Protein AF-A0A7C8EIR4-F1 (afdb_monomer)

Foldseek 3Di:
DDPPPPPPPCQQDAPPFPDQWDLCCLLVLDPTDGDRQLLLLVPDPVNVVSQVVQVVVCVVVVDDDPQRSQLVSCVVSQFDSCCSRVVDVGDGDPPSPPLVPDVVNVVSVVVVVPPDPDDADWDQDPNFTHGPSWDDDPVQKIWHHYHNRDIDMDGHPVD

Solvent-accessible surface area (backbone atoms only — not comparable to full-atom values): 9863 Å² total; per-residue (Å²): 134,85,78,77,78,72,80,76,75,82,72,80,64,54,53,89,64,86,49,60,46,24,52,51,20,68,68,63,77,44,73,82,39,72,51,87,49,50,76,31,62,89,82,28,70,69,49,54,51,54,44,50,55,50,52,53,55,36,57,72,69,70,61,90,65,95,68,57,60,64,27,68,70,41,58,88,65,40,62,19,71,48,32,49,50,54,79,36,96,72,48,65,53,86,58,62,74,47,56,94,78,28,67,68,50,51,52,54,59,60,57,64,69,54,76,76,87,66,80,75,60,66,45,81,53,99,90,40,84,41,56,67,75,52,47,77,46,98,82,35,30,34,40,30,38,36,70,53,63,39,70,52,72,50,73,44,94,81,101

Nearest PDB structures (foldseek):
  3dcf-assembly1_B  TM=2.979E-01  e=3.165E+00  Thermobifida fusca YX

Sequence (159 aa):
MDTKDRKKTMQPVIFAMENDQCVWGRAGVIKPTKCVNAFDCLGCALDQRVLSNFDEQRKASGQSDSRPPRMLLMMRKGKCRHMLSGRIPYGSCSYAYDCVRCPFDQMIEDTSYLPNLRRPEVERASGFDVARNYYYHYGHSWARVEYGGRVRVGLDDFA

Secondary structure (DSSP, 8-state):
----------PPPBTT-S--B-HHHHTTSSS--B-SSTT--SS-HHHHHHHHHHHHHHHHTT----S-HHHHHHHTT-B-HHHHHTSSSS-B-SSTT-GGG-HHHHHHHHHTTS---SPPPEEEETTEEEETT-EEETTTEEEEEPGGG-EEEEE-TT-

pLDDT: mean 82.38, std 13.64, range [35.28, 94.19]

Radius of gyration: 19.57 Å; Cα contacts (8 Å, |Δi|>4): 173; chains: 1; bounding box: 46×32×58 Å

Mean predicted aligned error: 8.73 Å

Structure (mmCIF, N/CA/C/O backbone):
data_AF-A0A7C8EIR4-F1
#
_entry.id   AF-A0A7C8EIR4-F1
#
loop_
_atom_site.group_PDB
_atom_site.id
_atom_site.type_symbol
_atom_site.label_atom_id
_atom_site.label_alt_id
_atom_site.label_comp_id
_atom_site.label_asym_id
_atom_site.label_entity_id
_atom_site.label_seq_id
_atom_site.pdbx_PDB_ins_code
_atom_site.Cartn_x
_atom_site.Cartn_y
_atom_site.Cartn_z
_atom_site.occupancy
_atom_site.B_iso_or_equiv
_atom_site.auth_seq_id
_atom_site.auth_comp_id
_atom_site.auth_asym_id
_atom_site.auth_atom_id
_atom_site.pdbx_PDB_model_num
ATOM 1 N N . MET A 1 1 ? -22.474 15.360 -29.658 1.00 35.28 1 MET A N 1
ATOM 2 C CA . MET A 1 1 ? -22.298 14.150 -28.825 1.00 35.28 1 MET A CA 1
ATOM 3 C C . MET A 1 1 ? -20.884 14.194 -28.280 1.00 35.28 1 MET A C 1
ATOM 5 O O . MET A 1 1 ? -19.964 13.713 -28.923 1.00 35.28 1 MET A O 1
ATOM 9 N N . ASP A 1 2 ? -20.711 14.878 -27.151 1.00 35.78 2 ASP A N 1
ATOM 10 C CA . ASP A 1 2 ? -19.417 15.075 -26.498 1.00 35.78 2 ASP A CA 1
ATOM 11 C C . ASP A 1 2 ? -18.913 13.770 -25.878 1.00 35.78 2 ASP A C 1
ATOM 13 O O . ASP A 1 2 ? -19.366 13.338 -24.814 1.00 35.78 2 ASP A O 1
ATOM 17 N N . THR A 1 3 ? -17.949 13.132 -26.533 1.00 39.47 3 THR A N 1
ATOM 18 C CA . THR A 1 3 ? -17.135 12.086 -25.917 1.00 39.47 3 THR A CA 1
ATOM 19 C C . THR A 1 3 ? -16.178 12.747 -24.936 1.00 39.47 3 THR A C 1
ATOM 21 O O . THR A 1 3 ? -15.098 13.203 -25.298 1.00 39.47 3 THR A O 1
ATOM 24 N N . LYS A 1 4 ? -16.607 12.827 -23.673 1.00 40.81 4 LYS A N 1
ATOM 25 C CA . LYS A 1 4 ? -15.771 13.226 -22.538 1.00 40.81 4 LYS A CA 1
ATOM 26 C C . LYS A 1 4 ? -14.543 12.315 -22.489 1.00 40.81 4 LYS A C 1
ATOM 28 O O . LYS A 1 4 ? -14.640 11.161 -22.067 1.00 40.81 4 LYS A O 1
ATOM 33 N N . ASP A 1 5 ? -13.405 12.854 -22.905 1.00 42.78 5 ASP A N 1
ATOM 34 C CA . ASP A 1 5 ? -12.092 12.247 -22.737 1.00 42.78 5 ASP A CA 1
ATOM 35 C C . ASP A 1 5 ? -11.860 12.008 -21.238 1.00 42.78 5 ASP A C 1
ATOM 37 O O . ASP A 1 5 ? -11.575 12.919 -20.452 1.00 42.78 5 ASP A O 1
ATOM 41 N N . ARG A 1 6 ? -12.073 10.766 -20.791 1.00 42.59 6 ARG A N 1
ATOM 42 C CA . ARG A 1 6 ? -11.687 10.341 -19.446 1.00 42.59 6 ARG A CA 1
ATOM 43 C C . ARG A 1 6 ? -10.170 10.393 -19.426 1.00 42.59 6 ARG A C 1
ATOM 45 O O . ARG A 1 6 ? -9.537 9.466 -19.919 1.00 42.59 6 ARG A O 1
ATOM 52 N N . LYS A 1 7 ? -9.602 11.452 -18.832 1.00 38.50 7 LYS A N 1
ATOM 53 C CA . LYS A 1 7 ? -8.191 11.497 -18.424 1.00 38.50 7 LYS A CA 1
ATOM 54 C C . LYS A 1 7 ? -7.860 10.156 -17.773 1.00 38.50 7 LYS A C 1
ATOM 56 O O . LYS A 1 7 ? -8.291 9.883 -16.653 1.00 38.50 7 LYS A O 1
ATOM 61 N N . LYS A 1 8 ? -7.148 9.300 -18.507 1.00 47.38 8 LYS A N 1
ATOM 62 C CA . LYS A 1 8 ? -6.565 8.073 -17.981 1.00 47.38 8 LYS A CA 1
ATOM 63 C C . LYS A 1 8 ? -5.513 8.555 -16.996 1.00 47.38 8 LYS A C 1
ATOM 65 O O . LYS A 1 8 ? -4.422 8.951 -17.390 1.00 47.38 8 LYS A O 1
ATOM 70 N N . THR A 1 9 ? -5.868 8.626 -15.720 1.00 45.28 9 THR A N 1
ATOM 71 C CA . THR A 1 9 ? -4.880 8.744 -14.656 1.00 45.28 9 THR A CA 1
ATOM 72 C C . THR A 1 9 ? -3.931 7.572 -14.865 1.00 45.28 9 THR A C 1
ATOM 74 O O . THR A 1 9 ? -4.350 6.423 -14.730 1.00 45.28 9 THR A O 1
ATOM 77 N N . MET A 1 10 ? -2.702 7.850 -15.310 1.00 58.38 10 MET A N 1
ATOM 78 C CA . ME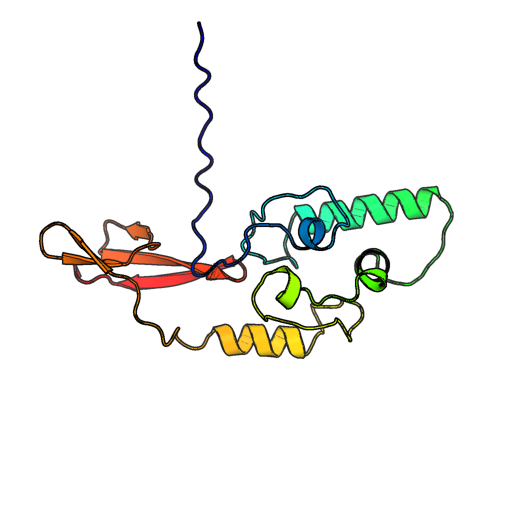T A 1 10 ? -1.674 6.832 -15.499 1.00 58.38 10 MET A CA 1
ATOM 79 C C . MET A 1 10 ? -1.292 6.313 -14.119 1.00 58.38 10 MET A C 1
ATOM 81 O O . MET A 1 10 ? -0.384 6.826 -13.472 1.00 58.38 10 MET A O 1
ATOM 85 N N . GLN A 1 11 ? -2.068 5.352 -13.624 1.00 60.50 11 GLN A N 1
ATOM 86 C CA . GLN A 1 11 ? -1.714 4.627 -12.420 1.00 60.50 11 GLN A CA 1
ATOM 87 C C . GLN A 1 11 ? -0.432 3.853 -12.725 1.00 60.50 11 GLN A C 1
ATOM 89 O O . GLN A 1 11 ? -0.390 3.151 -13.741 1.00 60.50 11 GLN A O 1
ATOM 94 N N . PRO A 1 12 ? 0.613 3.999 -11.898 1.00 61.28 12 PRO A N 1
ATOM 95 C CA . PRO A 1 12 ? 1.833 3.250 -12.105 1.00 61.28 12 PRO A CA 1
ATOM 96 C C . PRO A 1 12 ? 1.537 1.750 -12.000 1.00 61.28 12 PRO A C 1
ATOM 98 O O . PRO A 1 12 ? 0.838 1.305 -11.088 1.00 61.28 12 PRO A O 1
ATOM 101 N N . VAL A 1 13 ? 2.066 0.975 -12.943 1.00 67.62 13 VAL A N 1
ATOM 102 C CA . VAL A 1 13 ? 2.040 -0.483 -12.908 1.00 67.62 13 VAL A CA 1
ATOM 103 C C . VAL A 1 13 ? 3.033 -0.909 -11.840 1.00 67.62 13 VAL A C 1
ATOM 105 O O . VAL A 1 13 ? 4.226 -0.623 -11.941 1.00 67.62 13 VAL A O 1
ATOM 108 N N . ILE A 1 14 ? 2.531 -1.561 -10.795 1.00 69.25 14 ILE A N 1
ATOM 109 C CA . ILE A 1 14 ? 3.373 -2.054 -9.711 1.00 69.25 14 ILE A CA 1
ATOM 110 C C . ILE A 1 14 ? 3.758 -3.498 -10.016 1.00 69.25 14 ILE A C 1
ATOM 112 O O . ILE A 1 14 ? 2.907 -4.342 -10.303 1.00 69.25 14 ILE A O 1
ATOM 116 N N . PHE A 1 15 ? 5.058 -3.770 -9.963 1.00 68.19 15 PHE A N 1
ATOM 117 C CA . PHE A 1 15 ? 5.612 -5.077 -10.278 1.00 68.19 15 PHE A CA 1
ATOM 118 C C . PHE A 1 15 ? 5.111 -6.155 -9.303 1.00 68.19 15 PHE A C 1
ATOM 120 O O . PHE A 1 15 ? 5.095 -5.942 -8.090 1.00 68.19 15 PHE A O 1
ATOM 127 N N . ALA A 1 16 ? 4.746 -7.323 -9.847 1.00 61.59 16 ALA A N 1
ATOM 128 C CA . ALA A 1 16 ? 4.332 -8.514 -9.099 1.00 61.59 16 ALA A CA 1
ATOM 129 C C . ALA A 1 16 ? 3.137 -8.311 -8.136 1.00 61.59 16 ALA A C 1
ATOM 131 O O . ALA A 1 16 ? 3.098 -8.889 -7.051 1.00 61.59 16 ALA A O 1
ATOM 132 N N . MET A 1 17 ? 2.139 -7.508 -8.522 1.00 64.06 17 MET A N 1
ATOM 133 C CA . MET A 1 17 ? 0.876 -7.442 -7.781 1.00 64.06 17 MET A CA 1
ATOM 134 C C . MET A 1 17 ? -0.053 -8.608 -8.132 1.00 64.06 17 MET A C 1
ATOM 136 O O . MET A 1 17 ? -0.673 -8.618 -9.191 1.00 64.06 17 MET A O 1
ATOM 140 N N . GLU A 1 18 ? -0.223 -9.548 -7.202 1.00 67.75 18 GLU A N 1
ATOM 141 C CA . GLU A 1 18 ? -1.272 -10.581 -7.279 1.00 67.75 18 GLU A CA 1
ATOM 142 C C . GLU A 1 18 ? -2.662 -10.042 -6.895 1.00 67.75 18 GLU A C 1
ATOM 144 O O . GLU A 1 18 ? -3.687 -10.648 -7.200 1.00 67.75 18 GLU A O 1
ATOM 149 N N . ASN A 1 19 ? -2.715 -8.897 -6.208 1.00 75.38 19 ASN A N 1
ATOM 150 C CA . ASN A 1 19 ? -3.951 -8.266 -5.764 1.00 75.38 19 ASN A CA 1
ATOM 151 C C . ASN A 1 19 ? -3.881 -6.748 -5.952 1.00 75.38 19 ASN A C 1
ATOM 153 O O . ASN A 1 19 ? -2.928 -6.114 -5.507 1.00 75.38 19 ASN A O 1
ATOM 157 N N . ASP A 1 20 ? -4.924 -6.163 -6.543 1.00 84.69 20 ASP A N 1
ATOM 158 C CA . ASP A 1 20 ? -5.043 -4.721 -6.775 1.00 84.69 20 ASP A CA 1
ATOM 159 C C . ASP A 1 20 ? -6.022 -4.029 -5.811 1.00 84.69 20 ASP A C 1
ATOM 161 O O . ASP A 1 20 ? -6.173 -2.810 -5.862 1.00 84.69 20 ASP A O 1
ATOM 165 N N . GLN A 1 21 ? -6.682 -4.759 -4.903 1.00 89.88 21 GLN A N 1
ATOM 166 C CA . GLN A 1 21 ? -7.615 -4.177 -3.934 1.00 89.88 21 GLN A CA 1
ATOM 167 C C . GLN A 1 21 ? -6.903 -3.642 -2.693 1.00 89.88 21 GLN A C 1
ATOM 169 O O . GLN A 1 21 ? -6.083 -4.334 -2.094 1.00 89.88 21 GLN A O 1
ATOM 174 N N . CYS A 1 22 ? -7.296 -2.448 -2.241 1.00 92.19 22 CYS A N 1
ATOM 175 C CA . CYS A 1 22 ? -6.883 -1.858 -0.968 1.00 92.19 22 CYS A CA 1
ATOM 176 C C . CYS A 1 22 ? -7.139 -2.819 0.207 1.00 92.19 22 CYS A C 1
ATOM 178 O O . CYS A 1 22 ? -8.163 -3.503 0.249 1.00 92.19 22 CYS A O 1
ATOM 180 N N . VAL A 1 23 ? -6.249 -2.806 1.206 1.00 92.75 23 VAL A N 1
ATOM 181 C CA . VAL A 1 23 ? -6.328 -3.671 2.397 1.00 92.75 23 VAL A CA 1
ATOM 182 C C . VAL A 1 23 ? -7.664 -3.554 3.132 1.00 92.75 23 VAL A C 1
ATOM 184 O O . VAL A 1 23 ? -8.224 -4.567 3.541 1.00 92.75 23 VAL A O 1
ATOM 187 N N . TRP A 1 24 ? -8.227 -2.347 3.226 1.00 94.19 24 TRP A N 1
ATOM 188 C CA . TRP A 1 24 ? -9.531 -2.104 3.845 1.00 94.19 24 TRP A CA 1
ATOM 189 C C . TRP A 1 24 ? -10.685 -2.704 3.040 1.00 94.19 24 TRP A C 1
ATOM 191 O O . TRP A 1 24 ? -11.611 -3.279 3.616 1.00 94.19 24 TRP A O 1
ATOM 201 N N . GLY A 1 25 ? -10.619 -2.592 1.710 1.00 93.94 25 GLY A N 1
ATOM 202 C CA . GLY A 1 25 ? -11.605 -3.172 0.800 1.00 93.94 25 GLY A CA 1
ATOM 203 C C . GLY A 1 25 ? -11.561 -4.696 0.835 1.00 93.94 25 GLY A C 1
ATOM 204 O O . GLY A 1 25 ? -12.592 -5.339 1.008 1.00 93.94 25 GLY A O 1
ATOM 205 N N . ARG A 1 26 ? -10.358 -5.280 0.792 1.00 92.44 26 ARG A N 1
ATOM 206 C CA . ARG A 1 26 ? -10.170 -6.735 0.862 1.00 92.44 26 ARG A CA 1
ATOM 207 C C . ARG A 1 26 ? -10.536 -7.317 2.230 1.00 92.44 26 ARG A C 1
ATOM 209 O O . ARG A 1 26 ? -11.027 -8.440 2.313 1.00 92.44 26 ARG A O 1
ATOM 216 N N . ALA A 1 27 ? -10.330 -6.563 3.310 1.00 92.25 27 ALA A N 1
ATOM 217 C CA . ALA A 1 27 ? -10.817 -6.929 4.640 1.00 92.25 27 ALA A CA 1
ATOM 218 C C . ALA A 1 27 ? -12.350 -6.811 4.766 1.00 92.25 27 ALA A C 1
ATOM 220 O O . ALA A 1 27 ? -12.939 -7.344 5.712 1.00 92.25 27 ALA A O 1
ATOM 221 N N . GLY A 1 28 ? -13.012 -6.124 3.829 1.00 92.75 28 GLY A N 1
ATOM 222 C CA . GLY A 1 28 ? -14.444 -5.842 3.867 1.00 92.75 28 GLY A CA 1
ATOM 223 C C . GLY A 1 28 ? -14.824 -4.866 4.981 1.00 92.75 28 GLY A C 1
ATOM 224 O O . GLY A 1 28 ? -15.867 -5.040 5.606 1.00 92.75 28 GLY A O 1
ATOM 225 N N . VAL A 1 29 ? -13.942 -3.910 5.289 1.00 92.50 29 VAL A N 1
ATOM 226 C CA . VAL A 1 29 ? -14.229 -2.771 6.181 1.00 92.50 29 VAL A CA 1
ATOM 227 C C . VAL A 1 29 ? -14.862 -1.629 5.389 1.00 92.50 29 VAL A C 1
ATOM 229 O O . VAL A 1 29 ? -15.777 -0.969 5.868 1.00 92.50 29 VAL A O 1
ATOM 232 N N . ILE A 1 30 ? -14.404 -1.430 4.152 1.00 93.44 30 ILE A N 1
ATOM 233 C CA . ILE A 1 30 ? -14.975 -0.474 3.200 1.00 93.44 30 ILE A CA 1
ATOM 234 C C . ILE A 1 30 ? -15.390 -1.196 1.917 1.00 93.44 30 ILE A C 1
ATOM 236 O O . ILE A 1 30 ? -15.064 -2.367 1.711 1.00 93.44 30 ILE A O 1
ATOM 240 N N . LYS A 1 31 ? -16.081 -0.479 1.024 1.00 93.44 31 LYS A N 1
ATOM 241 C CA . LYS A 1 31 ? -16.420 -0.990 -0.310 1.00 93.44 31 LYS A CA 1
ATOM 242 C C . LYS A 1 31 ? -1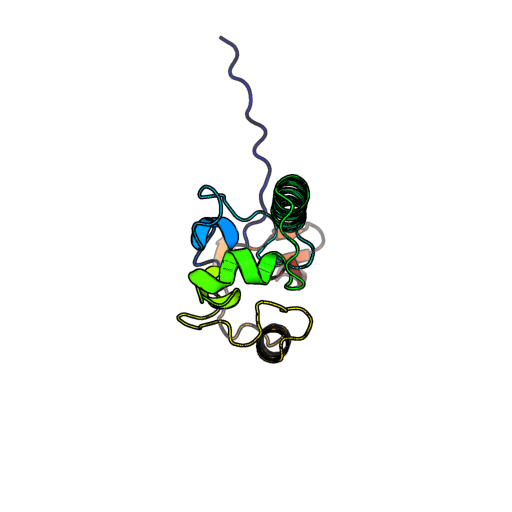5.147 -1.399 -1.074 1.00 93.44 31 LYS A C 1
ATOM 244 O O . LYS A 1 31 ? -14.136 -0.698 -0.957 1.00 93.44 31 LYS A O 1
ATOM 249 N N . PRO A 1 32 ? -15.181 -2.480 -1.877 1.00 92.88 32 PRO A N 1
ATOM 250 C CA . PRO A 1 32 ? -14.039 -2.893 -2.689 1.00 92.88 32 PRO A CA 1
ATOM 251 C C . PRO A 1 32 ? -13.503 -1.718 -3.512 1.00 92.88 32 PRO A C 1
ATOM 253 O O . PRO A 1 32 ? -14.216 -1.131 -4.321 1.00 92.88 32 PRO A O 1
ATOM 256 N N . THR A 1 33 ? -12.256 -1.338 -3.245 1.00 91.50 33 THR A N 1
ATOM 257 C CA . THR A 1 33 ? -11.605 -0.153 -3.815 1.00 91.50 33 THR A CA 1
ATOM 258 C C . THR A 1 33 ? -10.196 -0.546 -4.226 1.00 91.50 33 THR A C 1
ATOM 260 O O . THR A 1 33 ? -9.510 -1.226 -3.460 1.00 91.50 33 THR A O 1
ATOM 263 N N . LYS A 1 34 ? -9.750 -0.127 -5.414 1.00 90.88 34 LYS A N 1
ATOM 264 C CA . LYS A 1 34 ? -8.387 -0.401 -5.886 1.00 90.88 34 LYS A CA 1
ATOM 265 C C . LYS A 1 34 ? -7.346 0.360 -5.065 1.00 90.88 34 LYS A C 1
ATOM 267 O O . LYS A 1 34 ? -7.580 1.492 -4.640 1.00 90.88 34 LYS A O 1
ATOM 272 N N . CYS A 1 35 ? -6.200 -0.263 -4.825 1.00 88.31 35 CYS A N 1
ATOM 273 C CA . CYS A 1 35 ? -5.061 0.379 -4.195 1.00 88.31 35 CYS A CA 1
ATOM 274 C C . CYS A 1 35 ? -4.419 1.367 -5.175 1.00 88.31 35 CYS A C 1
ATOM 276 O O . CYS A 1 35 ? -4.177 1.034 -6.329 1.00 88.31 35 CYS A O 1
ATOM 278 N N . VAL A 1 36 ? -4.126 2.576 -4.697 1.00 86.00 36 VAL A N 1
ATOM 279 C CA . VAL A 1 36 ? -3.449 3.623 -5.482 1.00 86.00 36 VAL A CA 1
ATOM 280 C C . VAL A 1 36 ? -2.062 3.971 -4.944 1.00 86.00 36 VAL A C 1
ATOM 282 O O . VAL A 1 36 ? -1.354 4.745 -5.570 1.00 86.00 36 VAL A O 1
ATOM 285 N N . ASN A 1 37 ? -1.678 3.411 -3.791 1.00 86.06 37 ASN A N 1
ATOM 286 C CA . ASN A 1 37 ? -0.439 3.748 -3.083 1.00 86.06 37 ASN A CA 1
ATOM 287 C C . ASN A 1 37 ? 0.511 2.549 -2.945 1.00 86.06 37 ASN A C 1
ATOM 289 O O . ASN A 1 37 ? 1.209 2.429 -1.946 1.00 86.06 37 ASN A O 1
ATOM 293 N N . ALA A 1 38 ? 0.452 1.590 -3.876 1.00 84.62 38 ALA A N 1
ATOM 294 C CA . ALA A 1 38 ? 1.318 0.406 -3.883 1.00 84.62 38 ALA A CA 1
ATOM 295 C C . ALA A 1 38 ? 1.420 -0.349 -2.536 1.00 84.62 38 ALA A C 1
ATOM 297 O O . ALA A 1 38 ? 2.455 -0.925 -2.222 1.00 84.62 38 ALA A O 1
ATOM 298 N N . PHE A 1 39 ? 0.345 -0.352 -1.740 1.00 87.56 39 PHE A N 1
ATOM 299 C CA . PHE A 1 39 ? 0.280 -0.928 -0.388 1.00 87.56 39 PHE A CA 1
ATOM 300 C C . PHE A 1 39 ? 1.215 -0.327 0.676 1.00 87.56 39 PHE A C 1
ATOM 302 O O . PHE A 1 39 ? 1.371 -0.918 1.749 1.00 87.56 39 PHE A O 1
ATOM 309 N N . ASP A 1 40 ? 1.746 0.875 0.455 1.00 87.94 40 ASP A N 1
ATOM 310 C CA . ASP A 1 40 ? 2.246 1.710 1.546 1.00 87.94 40 ASP A CA 1
ATOM 311 C C . ASP A 1 40 ? 1.050 2.274 2.333 1.00 87.94 40 ASP A C 1
ATOM 313 O O . ASP A 1 40 ? 0.503 3.333 2.033 1.00 87.94 40 ASP A O 1
ATOM 317 N N . CYS A 1 41 ? 0.548 1.504 3.298 1.00 87.25 41 CYS A N 1
ATOM 318 C CA . CYS A 1 41 ? -0.624 1.878 4.091 1.00 87.25 41 CYS A CA 1
ATOM 319 C C . CYS A 1 41 ? -0.299 2.780 5.289 1.00 87.25 41 CYS A C 1
ATOM 321 O O . CYS A 1 41 ? -1.231 3.219 5.958 1.00 87.25 41 CYS A O 1
ATOM 323 N N . LEU A 1 42 ? 0.977 3.012 5.612 1.00 85.44 42 LEU A N 1
ATOM 324 C CA . LEU A 1 42 ? 1.362 3.839 6.761 1.00 85.44 42 LEU A CA 1
ATOM 325 C C . LEU A 1 42 ? 1.281 5.331 6.416 1.00 85.44 42 LEU A C 1
ATOM 327 O O . LEU A 1 42 ? 0.827 6.119 7.240 1.00 85.44 42 LEU A O 1
ATOM 331 N N . GLY A 1 43 ? 1.625 5.698 5.177 1.00 85.31 43 GLY A N 1
ATOM 332 C CA . GLY A 1 43 ? 1.485 7.060 4.648 1.00 85.31 43 GLY A CA 1
ATOM 333 C C . GLY A 1 43 ? 0.225 7.310 3.806 1.00 85.31 43 GLY A C 1
ATOM 334 O O . GLY A 1 43 ? 0.086 8.371 3.204 1.00 85.31 43 GLY A O 1
ATOM 335 N N . CYS A 1 44 ? -0.698 6.347 3.699 1.00 91.50 44 CYS A N 1
ATOM 336 C CA . CYS A 1 44 ? -1.789 6.428 2.723 1.00 91.50 44 CYS A CA 1
ATOM 337 C C . CYS A 1 44 ? -2.911 7.394 3.140 1.00 91.50 44 CYS A C 1
ATOM 339 O O . CYS A 1 44 ? -3.566 7.199 4.162 1.00 91.50 44 CYS A O 1
ATOM 341 N N . ALA A 1 45 ? -3.259 8.345 2.268 1.00 92.25 45 ALA A N 1
ATOM 342 C CA . ALA A 1 45 ? -4.378 9.267 2.497 1.00 92.25 45 ALA A CA 1
ATOM 343 C C . ALA A 1 45 ? -5.743 8.564 2.654 1.00 92.25 45 ALA A C 1
ATOM 345 O O . ALA A 1 45 ? -6.597 9.022 3.412 1.00 92.25 45 ALA A O 1
ATOM 346 N N . LEU A 1 46 ? -5.973 7.447 1.950 1.00 93.00 46 LEU A N 1
ATOM 347 C CA . LEU A 1 46 ? -7.202 6.663 2.119 1.00 93.00 46 LEU A CA 1
ATOM 348 C C . LEU A 1 46 ? -7.261 6.022 3.508 1.00 93.00 46 LEU A C 1
ATOM 350 O O . LEU A 1 46 ? -8.323 5.992 4.119 1.00 93.00 46 LEU A O 1
ATOM 354 N N . ASP A 1 47 ? -6.127 5.527 3.999 1.00 92.81 47 ASP A N 1
ATOM 355 C CA . ASP A 1 47 ? -6.042 4.930 5.325 1.00 92.81 47 ASP A CA 1
ATOM 356 C C . ASP A 1 47 ? -6.349 5.959 6.417 1.00 92.81 47 ASP A C 1
ATOM 358 O O . ASP A 1 47 ? -7.256 5.747 7.221 1.00 92.81 47 ASP A O 1
ATOM 362 N N . GLN A 1 48 ? -5.691 7.119 6.356 1.00 93.19 48 GLN A N 1
ATOM 363 C CA . GLN A 1 48 ? -5.921 8.227 7.283 1.00 93.19 48 GLN A CA 1
ATOM 364 C C . GLN A 1 48 ? -7.396 8.643 7.327 1.00 93.19 48 GLN A C 1
ATOM 366 O O . GLN A 1 48 ? -7.943 8.818 8.411 1.00 93.19 48 GLN A O 1
ATOM 371 N N . ARG A 1 49 ? -8.064 8.726 6.166 1.00 94.19 49 ARG A N 1
ATOM 372 C CA . ARG A 1 49 ? -9.499 9.052 6.077 1.00 94.19 49 ARG A CA 1
ATOM 373 C C . ARG A 1 49 ? -10.398 7.994 6.711 1.00 94.19 49 ARG A C 1
ATOM 375 O O . ARG A 1 49 ? -11.393 8.334 7.340 1.00 94.19 49 ARG A O 1
ATOM 382 N N . VAL A 1 50 ? -10.095 6.708 6.526 1.00 93.75 50 VAL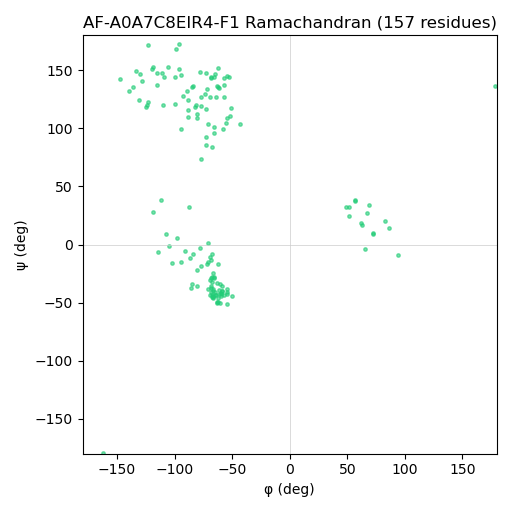 A N 1
ATOM 383 C CA . VAL A 1 50 ? -10.880 5.627 7.148 1.00 93.75 50 VAL A CA 1
ATOM 384 C C . VAL A 1 50 ? -10.761 5.700 8.669 1.00 93.75 50 VAL A C 1
ATOM 386 O O . VAL A 1 50 ? -11.771 5.587 9.363 1.00 93.75 50 VAL A O 1
ATOM 389 N N . LEU A 1 51 ? -9.548 5.927 9.180 1.00 93.12 51 LEU A N 1
ATOM 390 C CA . LEU A 1 51 ? -9.296 6.043 10.615 1.00 93.12 51 LEU A CA 1
ATOM 391 C C . LEU A 1 51 ? -9.953 7.294 11.212 1.00 93.12 51 LEU A C 1
ATOM 393 O O . LEU A 1 51 ? -10.642 7.171 12.222 1.00 93.12 51 LEU A O 1
ATOM 397 N N . SER A 1 52 ? -9.814 8.460 10.570 1.00 92.94 52 SER A N 1
ATOM 398 C CA . SER A 1 52 ? -10.411 9.714 11.052 1.00 92.94 52 SER A CA 1
ATOM 399 C C . SER A 1 52 ? -11.936 9.643 11.090 1.00 92.94 52 SER A C 1
ATOM 401 O O . SER A 1 52 ? -12.537 9.973 12.107 1.00 92.94 52 SER A O 1
ATOM 403 N N . ASN A 1 53 ? -12.565 9.131 10.026 1.00 93.88 53 ASN A N 1
ATOM 404 C CA . ASN A 1 53 ? -14.021 8.993 9.963 1.00 93.88 53 ASN A CA 1
ATOM 405 C C . ASN A 1 53 ? -14.547 8.054 11.057 1.00 93.88 53 ASN A C 1
ATOM 407 O O . ASN A 1 53 ? -15.598 8.308 11.644 1.00 93.88 53 ASN A O 1
ATOM 411 N N . PHE A 1 54 ? -13.829 6.961 11.331 1.00 92.06 54 PHE A N 1
ATOM 412 C CA . PHE A 1 54 ? -14.201 6.041 12.401 1.00 92.06 54 PHE A CA 1
ATOM 413 C C . PHE A 1 54 ? -14.054 6.691 13.780 1.00 92.06 54 PHE A C 1
ATOM 415 O O . PHE A 1 54 ? -14.953 6.563 14.609 1.00 92.06 54 PHE A O 1
ATOM 422 N N . ASP A 1 55 ? -12.962 7.420 14.018 1.00 91.00 55 ASP A N 1
ATOM 423 C CA . ASP A 1 55 ? -12.747 8.152 15.269 1.00 91.00 55 ASP A CA 1
ATOM 424 C C . ASP A 1 55 ? -13.812 9.221 15.517 1.00 91.00 55 ASP A 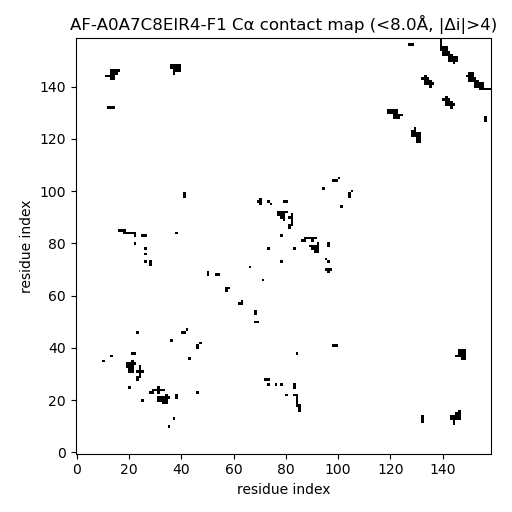C 1
ATOM 426 O O . ASP A 1 55 ? -14.307 9.353 16.637 1.00 91.00 55 ASP A O 1
ATOM 430 N N . GLU A 1 56 ? -14.194 9.971 14.486 1.00 91.81 56 GLU A N 1
ATOM 431 C CA . GLU A 1 56 ? -15.253 10.980 14.564 1.00 91.81 56 GLU A CA 1
ATOM 432 C C . GLU A 1 56 ? -16.608 10.352 14.903 1.00 91.81 56 GLU A C 1
ATOM 434 O O . GLU A 1 56 ? -17.263 10.779 15.857 1.00 91.81 56 GLU A O 1
ATOM 439 N N . GLN A 1 57 ? -17.005 9.292 14.189 1.00 90.00 57 GLN A N 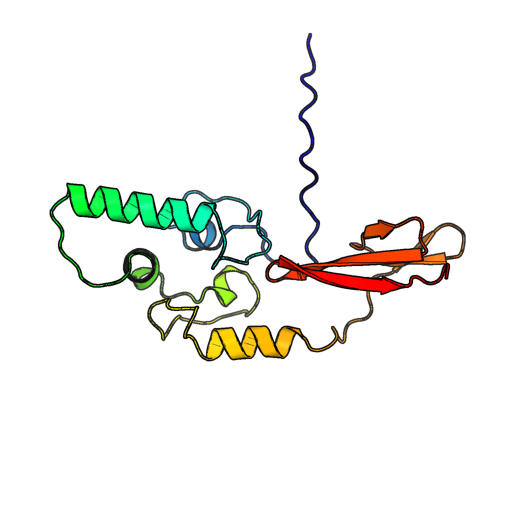1
ATOM 440 C CA . GLN A 1 57 ? -18.242 8.554 14.474 1.00 90.00 57 GLN A CA 1
ATOM 441 C C . GLN A 1 57 ? -18.249 7.987 15.893 1.00 90.00 57 GLN A C 1
ATOM 443 O O . GLN A 1 57 ? -19.259 8.032 16.599 1.00 90.00 57 GLN A O 1
ATOM 448 N N . ARG A 1 58 ? -17.101 7.479 16.336 1.00 87.50 58 ARG A N 1
ATOM 449 C CA . ARG A 1 58 ? -16.959 6.899 17.661 1.00 87.50 58 ARG A CA 1
ATOM 450 C C . ARG A 1 58 ? -17.084 7.955 18.759 1.00 87.50 58 ARG A C 1
ATOM 452 O O . ARG A 1 58 ? -17.834 7.736 19.711 1.00 87.50 58 ARG A O 1
ATOM 459 N N . LYS A 1 59 ? -16.429 9.111 18.611 1.00 87.25 59 LYS A N 1
ATOM 460 C CA . LYS A 1 59 ? -16.576 10.257 19.527 1.00 87.25 59 LYS A CA 1
ATOM 461 C C . LYS A 1 59 ? -18.024 10.749 19.580 1.00 87.25 59 LYS A C 1
ATOM 463 O O . LYS A 1 59 ? -18.537 10.973 20.671 1.00 87.25 59 LYS A O 1
ATOM 468 N N . ALA A 1 60 ? -18.702 10.832 18.433 1.00 89.81 60 ALA A N 1
ATOM 469 C CA . ALA A 1 60 ? -20.114 11.216 18.360 1.00 89.81 60 ALA A CA 1
ATOM 470 C C . ALA A 1 60 ? -21.044 10.221 19.082 1.00 89.81 60 ALA A C 1
ATOM 472 O O . ALA A 1 60 ? -22.038 10.624 19.675 1.00 89.81 60 ALA A O 1
ATOM 473 N N . SER A 1 61 ? -20.704 8.928 19.080 1.00 86.94 61 SER A N 1
ATOM 474 C CA . SER A 1 61 ? -21.467 7.879 19.776 1.00 86.94 61 SER A CA 1
ATOM 475 C C . SER A 1 61 ? -21.236 7.804 21.296 1.00 86.94 61 SER A C 1
ATOM 477 O O . SER A 1 61 ? -21.842 6.966 21.961 1.00 86.94 61 SER A O 1
ATOM 479 N N . GLY A 1 62 ? -20.340 8.628 21.858 1.00 81.94 62 GLY A N 1
ATOM 480 C CA . GLY A 1 62 ? -19.994 8.603 23.285 1.00 81.94 62 GLY A CA 1
ATOM 481 C C . GLY A 1 62 ? -19.159 7.392 23.729 1.00 81.94 62 GLY A C 1
ATOM 482 O O . GLY A 1 62 ? -18.966 7.185 24.926 1.00 81.94 62 GLY A O 1
ATOM 483 N N . GLN A 1 63 ? -18.644 6.581 22.797 1.00 78.56 63 GLN A N 1
ATOM 484 C CA . GLN A 1 63 ? -17.839 5.399 23.121 1.00 78.56 63 GLN A CA 1
ATOM 485 C C . GLN A 1 63 ? -16.380 5.762 23.447 1.00 78.56 63 GLN A C 1
ATOM 487 O O . GLN A 1 63 ? -15.587 6.129 22.570 1.00 78.56 63 GLN A O 1
ATOM 492 N N . SER A 1 64 ? -15.996 5.573 24.711 1.00 73.50 64 SER A N 1
ATOM 493 C CA . SER A 1 64 ? -14.613 5.689 25.186 1.00 73.50 64 SER A CA 1
ATOM 494 C C . SER A 1 64 ? -13.924 4.318 25.199 1.00 73.50 64 SER A C 1
ATOM 496 O O . SER A 1 64 ? -14.118 3.516 26.105 1.00 73.50 64 SER A O 1
ATOM 498 N N . ASP A 1 65 ? -13.130 4.037 24.169 1.00 82.81 65 ASP A N 1
ATOM 499 C CA . ASP A 1 65 ? -12.263 2.862 24.055 1.00 82.81 65 ASP A CA 1
ATOM 500 C C . ASP A 1 65 ? -10.810 3.312 23.796 1.00 82.81 65 ASP A C 1
ATOM 502 O O . ASP A 1 65 ? -10.493 3.978 22.814 1.00 82.81 65 ASP A O 1
ATOM 506 N N . SER A 1 66 ? -9.875 2.995 24.679 1.00 85.12 66 SER A N 1
ATOM 507 C CA . SER A 1 66 ? -8.489 3.463 24.527 1.00 85.12 66 SER A CA 1
ATOM 508 C C . SER A 1 66 ? -7.739 2.810 23.358 1.00 85.12 66 SER A C 1
ATOM 510 O O . SER A 1 66 ? -6.649 3.257 23.002 1.00 85.12 66 SER A O 1
ATOM 512 N N . ARG A 1 67 ? -8.297 1.758 22.746 1.00 89.06 67 ARG A N 1
ATOM 513 C CA . ARG A 1 67 ? -7.642 1.015 21.665 1.00 89.06 67 ARG A CA 1
ATOM 514 C C . ARG A 1 67 ? -7.615 1.806 20.353 1.00 89.06 67 ARG A C 1
ATOM 516 O O . ARG A 1 67 ? -8.570 2.527 20.044 1.00 89.06 67 ARG A O 1
ATOM 523 N N . PRO A 1 68 ? -6.561 1.625 19.534 1.00 88.94 68 PRO A N 1
ATOM 524 C CA . PRO A 1 68 ? -6.431 2.332 18.269 1.00 88.94 68 PRO A CA 1
ATOM 525 C C . PRO A 1 68 ? -7.524 1.913 17.263 1.00 88.94 68 PRO A C 1
ATOM 527 O O . PRO A 1 68 ? -7.862 0.727 17.174 1.00 88.94 68 PRO A O 1
ATOM 530 N N . PRO A 1 69 ? -8.037 2.839 16.431 1.00 91.06 69 PRO A N 1
ATOM 531 C CA . PRO A 1 69 ? -9.123 2.580 15.474 1.00 91.06 69 PRO A CA 1
ATOM 532 C C . PRO A 1 69 ? -8.849 1.422 14.525 1.00 91.06 69 PRO A C 1
ATOM 534 O O . PRO A 1 69 ? -9.715 0.588 14.263 1.00 91.06 69 PRO A O 1
ATOM 537 N N . ARG A 1 70 ? -7.604 1.339 14.044 1.00 91.62 70 ARG A N 1
ATOM 538 C CA . ARG A 1 70 ? -7.170 0.281 13.133 1.00 91.62 70 ARG A CA 1
ATOM 539 C C . ARG A 1 70 ? -7.331 -1.098 13.766 1.00 91.62 70 ARG A C 1
ATOM 541 O O . ARG A 1 70 ? -7.817 -2.013 13.103 1.00 91.62 70 ARG A O 1
ATOM 548 N N . MET A 1 71 ? -6.981 -1.227 15.048 1.00 91.88 71 MET A N 1
ATOM 549 C CA . MET A 1 71 ? -7.192 -2.455 15.807 1.00 91.88 71 MET A CA 1
ATOM 550 C C . MET A 1 71 ? -8.680 -2.784 15.864 1.00 91.88 71 MET A C 1
ATOM 552 O O . MET A 1 71 ? -9.056 -3.890 15.507 1.00 91.88 71 MET A O 1
ATOM 556 N N . LEU A 1 72 ? -9.539 -1.836 16.238 1.00 91.69 72 LEU A N 1
ATOM 557 C CA . LEU A 1 72 ? -10.980 -2.078 16.380 1.00 91.69 72 LEU A CA 1
ATOM 558 C C . LEU A 1 72 ? -11.639 -2.536 15.072 1.00 91.69 72 LEU A C 1
ATOM 560 O O . LEU A 1 72 ? -12.401 -3.505 15.064 1.00 91.69 72 LEU A O 1
ATOM 564 N N . LEU A 1 73 ? -11.300 -1.881 13.962 1.00 91.62 73 LEU A N 1
ATOM 565 C CA . LEU A 1 73 ? -11.841 -2.193 12.639 1.00 91.62 73 LEU A CA 1
ATOM 566 C C . LEU A 1 73 ? -11.370 -3.553 12.109 1.00 91.62 73 LEU A C 1
ATOM 568 O O . LEU A 1 73 ? -12.133 -4.261 11.447 1.00 91.62 73 LEU A O 1
ATOM 572 N N . MET A 1 74 ? -10.125 -3.936 12.400 1.00 91.44 74 MET A N 1
ATOM 573 C CA . MET A 1 74 ? -9.511 -5.135 11.826 1.00 91.44 74 MET A CA 1
ATOM 574 C C . MET A 1 74 ? -9.468 -6.338 12.777 1.00 91.44 74 MET A C 1
ATOM 576 O O . MET A 1 74 ? -9.286 -7.468 12.321 1.00 91.44 74 MET A O 1
ATOM 580 N N . MET A 1 75 ? -9.669 -6.161 14.085 1.00 87.50 75 MET A N 1
ATOM 581 C CA . MET A 1 75 ? -9.566 -7.239 15.079 1.00 87.50 75 MET A CA 1
ATOM 582 C C . MET A 1 75 ? -10.535 -8.387 14.781 1.00 87.50 75 MET A C 1
ATOM 584 O O . MET A 1 75 ? -10.128 -9.542 14.838 1.00 87.50 75 MET A O 1
ATOM 588 N N . ARG A 1 76 ? -11.772 -8.093 14.350 1.00 85.81 76 ARG A N 1
ATOM 589 C CA . ARG A 1 76 ? -12.737 -9.133 13.929 1.00 85.81 76 ARG A CA 1
ATOM 590 C C . ARG A 1 76 ? -12.325 -9.871 12.654 1.00 85.81 76 ARG A C 1
ATOM 592 O O . ARG A 1 76 ? -12.790 -10.977 12.415 1.00 85.81 76 ARG A O 1
ATOM 599 N N . LYS A 1 77 ? -11.506 -9.247 11.804 1.00 88.50 77 LYS A N 1
ATOM 600 C CA . LYS A 1 77 ? -11.037 -9.840 10.545 1.00 88.50 77 LYS A CA 1
ATOM 601 C C . LYS A 1 77 ? -9.810 -10.719 10.768 1.00 88.50 77 LYS A C 1
ATOM 603 O O . LYS A 1 77 ? -9.644 -11.697 10.052 1.00 88.50 77 LYS A O 1
ATOM 608 N N . GLY A 1 78 ? -8.949 -10.348 11.716 1.00 89.56 78 GLY A N 1
ATOM 609 C CA . GLY A 1 78 ? -7.772 -11.112 12.146 1.00 89.56 78 GLY A CA 1
ATOM 610 C C . GLY A 1 78 ? -6.651 -11.286 11.111 1.00 89.56 78 GLY A C 1
ATOM 611 O O . GLY A 1 78 ? -5.615 -11.847 11.451 1.00 89.56 78 GLY A O 1
ATOM 612 N N . LYS A 1 79 ? -6.815 -10.824 9.865 1.00 92.75 79 LYS A N 1
ATOM 613 C CA . LYS A 1 79 ? -5.864 -11.034 8.757 1.00 92.75 79 LYS A CA 1
ATOM 614 C C . LYS A 1 79 ? -4.755 -9.987 8.751 1.00 92.75 79 LYS A C 1
ATOM 616 O O . LYS A 1 79 ? -5.024 -8.797 8.853 1.00 92.75 79 LYS A O 1
ATOM 621 N N . CYS A 1 80 ? -3.512 -10.414 8.551 1.00 93.25 80 CYS A N 1
ATOM 622 C CA . CYS A 1 80 ? -2.354 -9.528 8.464 1.00 93.25 80 CYS A CA 1
ATOM 623 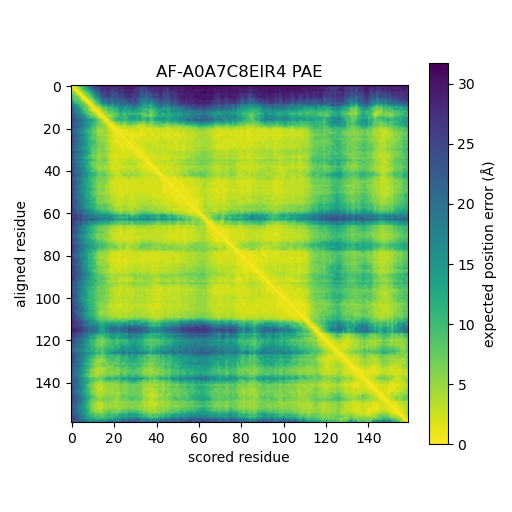C C . CYS A 1 80 ? -2.427 -8.593 7.240 1.00 93.25 80 CYS A C 1
ATOM 625 O O . CYS A 1 80 ? -2.892 -8.994 6.170 1.00 93.25 80 CYS A O 1
ATOM 627 N N . ARG A 1 81 ? -1.890 -7.367 7.368 1.00 91.38 81 ARG A N 1
ATOM 628 C CA . ARG A 1 81 ? -1.739 -6.406 6.256 1.00 91.38 81 ARG A CA 1
ATOM 629 C C . ARG A 1 81 ? -1.060 -7.051 5.046 1.00 91.38 81 ARG A C 1
ATOM 631 O O . ARG A 1 81 ? -1.547 -6.886 3.934 1.00 91.38 81 ARG A O 1
ATOM 638 N N . HIS A 1 82 ? 0.004 -7.822 5.271 1.00 90.94 82 HIS A N 1
ATOM 639 C CA . HIS A 1 82 ? 0.765 -8.485 4.207 1.00 90.94 82 HIS A CA 1
ATOM 640 C C . HIS A 1 82 ? -0.008 -9.612 3.518 1.00 90.94 82 HIS A C 1
ATOM 642 O O . HIS A 1 82 ? 0.171 -9.836 2.327 1.00 90.94 82 HIS A O 1
ATOM 648 N N . MET A 1 83 ? -0.905 -10.297 4.232 1.00 91.31 83 MET A N 1
ATOM 649 C CA . MET A 1 83 ? -1.810 -11.269 3.612 1.00 91.31 83 MET A CA 1
ATOM 650 C C . MET A 1 83 ? -2.836 -10.542 2.733 1.00 91.31 83 MET A C 1
ATOM 652 O O . MET A 1 83 ? -3.106 -10.939 1.601 1.00 91.31 83 MET A O 1
ATOM 656 N N . LEU A 1 84 ? -3.393 -9.437 3.239 1.00 91.06 84 LEU A N 1
ATOM 657 C CA . LEU A 1 84 ? -4.367 -8.628 2.506 1.00 91.06 84 LEU A CA 1
ATOM 658 C C . LEU A 1 84 ? -3.757 -7.921 1.292 1.00 91.06 84 LEU A C 1
ATOM 660 O O . LEU A 1 84 ? -4.451 -7.677 0.311 1.00 91.06 84 LEU A O 1
ATOM 664 N N . SER A 1 85 ? -2.471 -7.608 1.312 1.00 87.00 85 SER A N 1
ATOM 665 C CA . SER A 1 85 ? -1.791 -7.027 0.159 1.00 87.00 85 SER A CA 1
ATOM 666 C C . SER A 1 85 ? -1.253 -8.072 -0.826 1.00 87.00 85 SER A C 1
ATOM 668 O O . SER A 1 85 ? -0.925 -7.715 -1.949 1.00 87.00 85 SER A O 1
ATOM 670 N N . GLY A 1 86 ? -1.232 -9.359 -0.452 1.00 85.38 86 GLY A N 1
ATOM 671 C CA . GLY A 1 86 ? -0.723 -10.451 -1.293 1.00 85.38 86 GLY A CA 1
ATOM 672 C C . GLY A 1 86 ? 0.785 -10.687 -1.180 1.00 85.38 86 GLY A C 1
ATOM 673 O O . GLY A 1 86 ? 1.358 -11.387 -1.998 1.00 85.38 86 GLY A O 1
ATOM 674 N N . ARG A 1 87 ? 1.444 -10.118 -0.169 1.00 82.50 87 ARG A N 1
ATOM 675 C CA . ARG A 1 87 ? 2.884 -10.297 0.064 1.00 82.50 87 ARG A CA 1
ATOM 676 C C . ARG A 1 87 ? 3.227 -11.612 0.767 1.00 82.50 87 ARG A C 1
ATOM 678 O O . ARG A 1 87 ? 4.353 -12.085 0.668 1.00 82.50 87 ARG A O 1
ATOM 685 N N . ILE A 1 88 ? 2.257 -12.191 1.472 1.00 87.00 88 ILE A N 1
ATOM 686 C CA . ILE A 1 88 ? 2.315 -13.550 2.015 1.00 87.00 88 ILE A CA 1
ATOM 687 C C . ILE A 1 88 ? 0.995 -14.268 1.704 1.00 87.00 88 ILE A C 1
ATOM 689 O O . ILE A 1 88 ? -0.053 -13.615 1.682 1.00 87.00 88 ILE A O 1
ATOM 693 N N . PRO A 1 89 ? 1.005 -15.596 1.514 1.00 86.50 89 PRO A N 1
ATOM 694 C CA . PRO A 1 89 ? -0.209 -16.344 1.188 1.00 86.50 89 PRO A CA 1
ATOM 695 C C . PRO A 1 89 ? -1.202 -16.391 2.360 1.00 86.50 89 PRO A C 1
ATOM 697 O O . PRO A 1 89 ? -2.414 -16.290 2.167 1.00 86.50 89 PRO A O 1
ATOM 700 N N . TYR A 1 90 ? -0.699 -16.508 3.591 1.00 88.69 90 TYR A N 1
ATOM 701 C CA . TYR A 1 90 ? -1.513 -16.581 4.799 1.00 88.69 90 TYR A CA 1
ATOM 702 C C . TYR A 1 90 ? -0.793 -15.936 5.982 1.00 88.69 90 TYR A C 1
ATOM 704 O O . TYR A 1 90 ? 0.419 -16.071 6.129 1.00 88.69 90 TYR A O 1
ATOM 712 N N . GLY A 1 91 ? -1.544 -15.252 6.843 1.00 90.81 91 GLY A N 1
ATOM 713 C CA . GLY A 1 91 ? -1.026 -14.735 8.102 1.00 90.81 91 GLY A CA 1
ATOM 714 C C . GLY A 1 91 ? -2.081 -13.957 8.875 1.00 90.81 91 GLY A C 1
ATOM 715 O O . GLY A 1 91 ? -2.807 -13.140 8.303 1.00 90.81 91 GLY A O 1
ATOM 716 N N . SER A 1 92 ? -2.152 -14.187 10.182 1.00 93.44 92 SER A N 1
ATOM 717 C CA . SER A 1 92 ? -2.983 -13.417 11.107 1.00 93.44 92 SER A CA 1
ATOM 718 C C . SER A 1 92 ? -2.175 -12.318 11.794 1.00 93.44 92 SER A C 1
ATOM 720 O O . SER A 1 92 ? -0.970 -12.457 11.993 1.00 93.44 92 SER A O 1
ATOM 722 N N . CYS A 1 93 ? -2.819 -11.213 12.167 1.00 94.19 93 CYS A N 1
ATOM 723 C CA . CYS A 1 93 ? -2.141 -10.152 12.909 1.00 94.19 93 CYS A CA 1
ATOM 724 C C . CYS A 1 93 ? -2.080 -10.490 14.406 1.00 94.19 93 CYS A C 1
ATOM 726 O O . CYS A 1 93 ? -3.118 -10.584 15.055 1.00 94.19 93 CYS A O 1
ATOM 728 N N . SER A 1 94 ? -0.873 -10.631 14.957 1.00 90.25 94 SER A N 1
ATOM 729 C CA . SER A 1 94 ? -0.634 -10.830 16.397 1.00 90.25 94 SER A CA 1
ATOM 730 C C . SER A 1 94 ? -0.356 -9.530 17.159 1.00 90.25 94 SER A C 1
ATOM 732 O O . SER A 1 94 ? -0.436 -9.508 18.382 1.00 90.25 94 SER A O 1
ATOM 734 N N . TYR A 1 95 ? -0.053 -8.437 16.451 1.00 93.19 95 TYR A N 1
ATOM 735 C CA . TYR A 1 95 ? 0.450 -7.189 17.037 1.00 93.19 95 TYR A CA 1
ATOM 736 C C . TYR A 1 95 ? -0.557 -6.031 16.942 1.00 93.19 95 TYR A C 1
ATOM 738 O O . TYR A 1 95 ? -0.201 -4.897 16.639 1.00 93.19 95 TYR A O 1
ATOM 746 N N . ALA A 1 96 ? -1.849 -6.334 17.121 1.00 91.88 96 ALA A N 1
ATOM 747 C CA . ALA A 1 96 ? -2.942 -5.351 17.177 1.00 91.88 96 ALA A CA 1
ATOM 748 C C . ALA A 1 96 ? -3.001 -4.343 16.005 1.00 91.88 96 ALA A C 1
ATOM 750 O O . ALA A 1 96 ? -3.583 -3.269 16.131 1.00 91.88 96 ALA A O 1
ATOM 751 N N . TYR A 1 97 ? -2.445 -4.699 14.845 1.00 92.94 97 TYR A N 1
ATOM 752 C CA . TYR A 1 97 ? -2.304 -3.835 13.670 1.00 92.94 97 TYR A CA 1
ATOM 753 C C . TYR A 1 97 ? -1.428 -2.585 13.867 1.00 92.94 97 TYR A C 1
ATOM 755 O O . TYR A 1 97 ? -1.446 -1.705 13.000 1.00 92.94 97 TYR A O 1
ATOM 763 N N . ASP A 1 98 ? -0.608 -2.530 14.921 1.00 92.75 98 ASP A N 1
ATOM 764 C CA . ASP A 1 98 ? 0.467 -1.543 15.072 1.00 92.75 98 ASP A CA 1
ATOM 765 C C . ASP A 1 98 ? 1.656 -1.935 14.184 1.00 92.75 98 ASP A C 1
ATOM 767 O O . ASP A 1 98 ? 2.667 -2.479 14.624 1.00 92.75 98 ASP A O 1
ATOM 771 N N . CYS A 1 99 ? 1.484 -1.734 12.877 1.00 90.75 99 CYS A N 1
ATOM 772 C CA . CYS A 1 99 ? 2.466 -2.156 11.882 1.00 90.75 99 CYS A CA 1
ATOM 773 C C . CYS A 1 99 ? 3.787 -1.380 12.021 1.00 90.75 99 CYS A C 1
ATOM 775 O O . CYS A 1 99 ? 4.837 -1.953 11.775 1.00 90.75 99 CYS A O 1
ATOM 777 N N . VAL A 1 100 ? 3.743 -0.131 12.508 1.00 90.38 100 VAL A N 1
ATOM 778 C CA . VAL A 1 100 ? 4.927 0.728 12.707 1.00 90.38 100 VAL A CA 1
ATOM 779 C C . VAL A 1 100 ? 5.939 0.087 13.659 1.00 90.38 100 VAL A C 1
ATOM 781 O O . VAL A 1 100 ? 7.140 0.238 13.473 1.00 90.38 100 VAL A O 1
ATOM 784 N N . ARG A 1 101 ? 5.462 -0.637 14.677 1.00 92.75 101 ARG A N 1
ATOM 785 C CA . ARG A 1 101 ? 6.304 -1.318 15.675 1.00 92.75 101 ARG A CA 1
ATOM 786 C C . ARG A 1 101 ? 6.328 -2.837 15.502 1.00 92.75 101 ARG A C 1
ATOM 788 O O . ARG A 1 101 ? 6.817 -3.552 16.374 1.00 92.75 101 ARG A O 1
ATOM 795 N N . CYS A 1 102 ? 5.775 -3.353 14.407 1.00 94.00 102 CYS A N 1
ATOM 796 C CA . CYS A 1 102 ? 5.638 -4.786 14.204 1.00 94.00 102 CYS A CA 1
ATOM 797 C C . CYS A 1 102 ? 6.958 -5.391 13.690 1.00 94.00 102 CYS A C 1
ATOM 799 O O . CYS A 1 102 ? 7.378 -5.063 12.580 1.00 94.00 102 CYS A O 1
ATOM 801 N N . PRO A 1 103 ? 7.581 -6.346 14.409 1.00 93.75 103 PRO A N 1
ATOM 802 C CA . PRO A 1 103 ? 8.833 -6.963 13.960 1.00 93.75 103 PRO A CA 1
ATOM 803 C C . PRO A 1 103 ? 8.658 -7.779 12.673 1.00 93.75 103 PRO A C 1
ATOM 805 O O . PRO A 1 103 ? 9.588 -7.906 11.884 1.00 93.75 103 PRO A O 1
ATOM 808 N N . PHE A 1 104 ? 7.456 -8.311 12.434 1.00 92.94 104 PHE A N 1
ATOM 809 C CA . PHE A 1 104 ? 7.151 -9.014 11.193 1.00 92.94 104 PHE A CA 1
ATOM 810 C C . PHE A 1 104 ? 7.067 -8.057 9.996 1.00 92.94 104 PHE A C 1
ATOM 812 O O . PHE A 1 104 ? 7.551 -8.404 8.923 1.00 92.94 104 PHE A O 1
ATOM 819 N N . ASP A 1 105 ? 6.506 -6.854 10.177 1.00 90.75 105 ASP A N 1
ATOM 820 C CA . ASP A 1 105 ? 6.528 -5.811 9.139 1.00 90.75 105 ASP A CA 1
ATOM 821 C C . ASP A 1 105 ? 7.974 -5.416 8.828 1.00 90.75 105 ASP A C 1
ATOM 823 O O . ASP A 1 105 ? 8.388 -5.483 7.675 1.00 90.75 105 ASP A O 1
ATOM 827 N N . GLN A 1 106 ? 8.769 -5.139 9.867 1.00 90.25 106 GLN A N 1
ATOM 828 C CA . GLN A 1 106 ? 10.190 -4.809 9.734 1.00 90.25 106 GLN A CA 1
ATOM 829 C C . GLN A 1 106 ? 10.960 -5.884 8.951 1.00 90.25 106 GLN A C 1
ATOM 831 O O . GLN A 1 106 ? 11.590 -5.578 7.944 1.00 90.25 106 GLN A O 1
ATOM 836 N N . MET A 1 107 ? 10.834 -7.158 9.338 1.00 90.56 107 MET A N 1
ATOM 837 C CA . MET A 1 107 ? 11.479 -8.279 8.644 1.00 90.56 107 MET A CA 1
ATOM 838 C C . MET A 1 107 ? 11.088 -8.346 7.160 1.00 90.56 107 MET A C 1
ATOM 840 O O . MET A 1 107 ? 11.936 -8.576 6.293 1.00 90.56 107 MET A O 1
ATOM 844 N N . ILE A 1 108 ? 9.801 -8.164 6.851 1.00 87.12 108 ILE A N 1
ATOM 845 C CA . ILE A 1 108 ? 9.299 -8.190 5.478 1.00 87.12 108 ILE A CA 1
ATOM 846 C C . ILE A 1 108 ? 9.874 -7.022 4.668 1.00 87.12 108 ILE A C 1
ATOM 848 O O . ILE A 1 108 ? 10.266 -7.221 3.515 1.00 87.12 108 ILE A O 1
ATOM 852 N N . GLU A 1 109 ? 9.918 -5.820 5.236 1.00 83.25 109 GLU A N 1
ATOM 853 C CA . GLU A 1 109 ? 10.468 -4.624 4.597 1.00 83.25 109 GLU A CA 1
ATOM 854 C C . GLU A 1 109 ? 11.988 -4.735 4.379 1.00 83.25 109 GLU A C 1
ATOM 856 O O . GLU A 1 109 ? 12.468 -4.362 3.302 1.00 83.25 109 GLU A O 1
ATOM 861 N N . ASP A 1 110 ? 12.718 -5.325 5.327 1.00 84.69 110 ASP A N 1
ATOM 862 C CA . ASP A 1 110 ? 14.161 -5.579 5.239 1.00 84.69 110 ASP A CA 1
ATOM 863 C C . ASP A 1 110 ? 14.485 -6.616 4.156 1.00 84.69 110 ASP A C 1
ATOM 865 O O . ASP A 1 110 ? 15.355 -6.412 3.309 1.00 84.69 110 ASP A O 1
ATOM 869 N N . THR A 1 111 ? 13.711 -7.702 4.102 1.00 80.00 111 THR A N 1
ATOM 870 C CA . THR A 1 111 ? 13.917 -8.773 3.114 1.00 80.00 111 THR A CA 1
ATOM 871 C C . THR A 1 111 ? 13.585 -8.31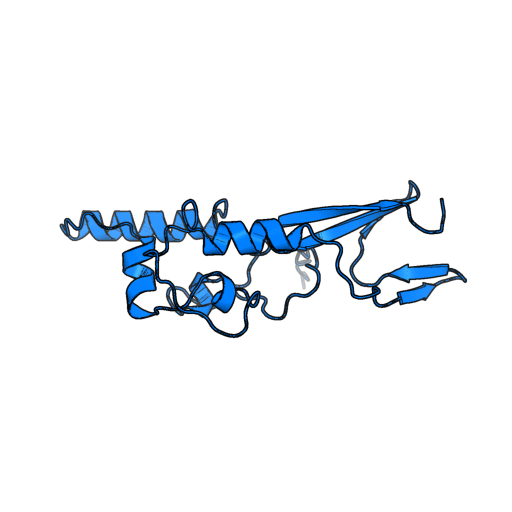2 1.692 1.00 80.00 111 THR A C 1
ATOM 873 O O . THR A 1 111 ? 14.198 -8.781 0.738 1.00 80.00 111 THR A O 1
ATOM 876 N N . SER A 1 112 ? 12.667 -7.353 1.504 1.00 70.88 112 SER A N 1
ATOM 877 C CA . SER A 1 112 ? 12.394 -6.821 0.155 1.00 70.88 112 SER A CA 1
ATOM 878 C C . SER A 1 112 ? 13.507 -6.000 -0.473 1.00 70.88 112 SER A C 1
ATOM 880 O O . SER A 1 112 ? 13.442 -5.740 -1.671 1.00 70.88 112 SER A O 1
ATOM 882 N N . TYR A 1 113 ? 14.515 -5.579 0.290 1.00 64.31 113 TYR A N 1
ATOM 883 C CA . TYR A 1 113 ? 15.685 -4.945 -0.312 1.00 64.31 113 TYR A CA 1
ATOM 884 C C . TYR A 1 113 ? 16.557 -5.947 -1.075 1.00 64.31 113 TYR A C 1
ATOM 886 O O . TYR A 1 113 ? 17.359 -5.533 -1.917 1.00 64.31 113 TYR A O 1
ATOM 894 N N . LEU A 1 114 ? 16.382 -7.253 -0.837 1.00 61.78 114 LEU A N 1
ATOM 895 C CA . LEU A 1 114 ? 17.115 -8.274 -1.568 1.00 61.78 114 LEU A CA 1
ATOM 896 C C . LEU A 1 114 ? 16.762 -8.210 -3.064 1.00 61.78 114 LEU A C 1
ATOM 898 O O . LEU A 1 114 ? 15.591 -8.054 -3.425 1.00 61.78 114 LEU A O 1
ATOM 902 N N . PRO A 1 115 ? 17.762 -8.293 -3.958 1.00 57.09 115 PRO A N 1
ATOM 903 C CA . PRO A 1 115 ? 17.526 -8.253 -5.391 1.00 57.09 115 PRO A CA 1
ATOM 904 C C . PRO A 1 115 ? 16.562 -9.375 -5.775 1.00 57.09 115 PRO A C 1
ATOM 906 O O . PRO A 1 115 ? 16.777 -10.539 -5.441 1.00 57.09 115 PRO A O 1
ATOM 909 N N . ASN A 1 116 ? 15.480 -9.009 -6.466 1.00 57.34 116 ASN A N 1
ATOM 910 C CA . ASN A 1 116 ? 14.526 -9.966 -7.013 1.00 57.34 116 ASN A CA 1
ATOM 911 C C . ASN A 1 116 ? 15.290 -11.015 -7.839 1.00 57.34 116 ASN A C 1
ATOM 913 O O . ASN A 1 116 ? 15.809 -10.705 -8.906 1.00 57.34 116 ASN A O 1
ATOM 917 N N . LEU A 1 117 ? 15.345 -12.255 -7.341 1.00 55.31 117 LEU A N 1
ATOM 918 C CA . LEU A 1 117 ? 16.066 -13.378 -7.962 1.00 55.31 117 LEU A CA 1
ATOM 919 C C . LEU A 1 117 ? 15.446 -13.835 -9.293 1.00 55.31 117 LEU A C 1
ATOM 921 O O . LEU A 1 117 ? 16.004 -14.684 -9.986 1.00 55.31 117 LEU A O 1
ATOM 925 N N . ARG A 1 118 ? 14.270 -13.307 -9.650 1.00 66.12 118 ARG A N 1
ATOM 926 C CA . ARG A 1 118 ? 13.600 -13.619 -10.910 1.00 66.12 118 ARG A CA 1
ATOM 927 C C . ARG A 1 118 ? 14.063 -12.662 -11.996 1.00 66.12 118 ARG A C 1
ATOM 929 O O . ARG A 1 118 ? 13.923 -11.447 -11.858 1.00 66.12 118 ARG A O 1
ATOM 936 N N . ARG A 1 119 ? 14.564 -13.235 -13.092 1.00 70.44 119 ARG A N 1
ATOM 937 C CA . ARG A 1 119 ? 14.815 -12.491 -14.327 1.00 70.44 119 ARG A CA 1
ATOM 938 C C . ARG A 1 119 ? 13.509 -11.829 -14.791 1.00 70.44 119 ARG A C 1
ATOM 940 O O . ARG A 1 119 ? 12.461 -12.475 -14.700 1.00 70.44 119 ARG A O 1
ATOM 947 N N . PRO A 1 120 ? 13.550 -10.561 -15.232 1.00 77.12 120 PRO A N 1
ATOM 948 C CA . PRO A 1 120 ? 12.369 -9.899 -15.766 1.00 77.12 120 PRO A CA 1
ATOM 949 C C . PRO A 1 120 ? 11.875 -10.621 -17.023 1.00 77.12 120 PRO A C 1
ATOM 951 O O . PRO A 1 120 ? 12.660 -11.237 -17.742 1.00 77.12 120 PRO A O 1
ATOM 954 N N . GLU A 1 121 ? 10.573 -10.536 -17.292 1.00 81.00 121 GLU A N 1
ATOM 955 C CA . GLU A 1 121 ? 10.051 -10.882 -18.613 1.00 81.00 121 GLU A CA 1
ATOM 956 C C . GLU A 1 121 ? 10.514 -9.825 -19.611 1.00 81.00 121 GLU A C 1
ATOM 958 O O . GLU A 1 121 ? 10.311 -8.629 -19.388 1.00 81.00 121 GLU A O 1
ATOM 963 N N . VAL A 1 122 ? 11.127 -10.273 -20.699 1.00 85.12 122 VAL A N 1
ATOM 964 C CA . VAL A 1 122 ? 11.722 -9.414 -21.719 1.00 85.12 122 VAL A CA 1
ATOM 965 C C . VAL A 1 122 ? 10.967 -9.596 -23.030 1.00 85.12 122 VAL A C 1
ATOM 967 O O . VAL A 1 122 ? 10.643 -10.718 -23.420 1.00 85.12 122 VAL A O 1
ATOM 970 N N . GLU A 1 123 ? 10.695 -8.490 -23.709 1.00 86.06 123 GLU A N 1
ATOM 971 C CA . GLU A 1 123 ? 10.240 -8.451 -25.092 1.00 86.06 123 GLU A CA 1
ATOM 972 C C . GLU A 1 123 ? 11.337 -7.902 -25.991 1.00 86.06 123 GLU A C 1
ATOM 974 O O . GLU A 1 123 ? 12.058 -6.977 -25.623 1.00 86.06 123 GLU A O 1
ATOM 979 N N . ARG A 1 124 ? 11.425 -8.440 -27.207 1.00 83.88 124 ARG A N 1
ATOM 980 C CA . ARG A 1 124 ? 12.374 -7.949 -28.195 1.00 83.88 124 ARG A CA 1
ATOM 981 C C . ARG A 1 124 ? 11.750 -6.814 -28.996 1.00 83.88 124 ARG A C 1
ATOM 983 O O . ARG A 1 124 ? 10.797 -7.040 -29.741 1.00 83.88 124 ARG A O 1
ATOM 990 N N . ALA A 1 125 ? 12.312 -5.617 -28.884 1.00 82.38 125 ALA A N 1
ATOM 991 C CA . ALA A 1 125 ? 11.884 -4.440 -29.631 1.00 82.38 125 ALA A CA 1
ATOM 992 C C . ALA A 1 125 ? 13.073 -3.867 -30.408 1.00 82.38 125 ALA A C 1
ATOM 994 O O . ALA A 1 125 ? 14.098 -3.521 -29.828 1.00 82.38 125 ALA A O 1
ATOM 995 N N . SER A 1 126 ? 12.958 -3.797 -31.737 1.00 82.94 126 SER A N 1
ATOM 996 C CA . SER A 1 126 ? 13.991 -3.221 -32.619 1.00 82.94 126 SER A CA 1
ATOM 997 C C . SER A 1 126 ? 15.411 -3.776 -32.403 1.00 82.94 126 SER A C 1
ATOM 999 O O . SER A 1 126 ? 16.390 -3.061 -32.578 1.00 82.94 126 SER A O 1
ATOM 1001 N N . GLY A 1 127 ? 15.529 -5.054 -32.026 1.00 81.31 127 GLY A N 1
ATOM 1002 C CA . GLY A 1 127 ? 16.815 -5.719 -31.784 1.00 81.31 127 GLY A CA 1
ATOM 1003 C C . GLY A 1 127 ? 17.297 -5.706 -30.331 1.00 81.31 127 GLY A C 1
ATOM 1004 O O . GLY A 1 127 ? 18.221 -6.460 -30.036 1.00 81.31 127 GLY A O 1
ATOM 1005 N N . PHE A 1 128 ? 16.634 -4.958 -29.446 1.00 79.44 128 PHE A N 1
ATOM 1006 C CA . PHE A 1 128 ? 16.975 -4.818 -28.030 1.00 79.44 128 PHE A CA 1
ATOM 1007 C C . PHE A 1 128 ? 16.014 -5.588 -27.126 1.00 79.44 128 PHE A C 1
ATOM 1009 O O . PHE A 1 128 ? 14.841 -5.779 -27.461 1.00 79.44 128 PHE A O 1
ATOM 1016 N N . ASP A 1 129 ? 16.530 -5.988 -25.970 1.00 82.56 129 ASP A N 1
ATOM 1017 C CA . ASP A 1 129 ? 15.798 -6.670 -24.913 1.00 82.56 129 ASP A CA 1
ATOM 1018 C C . ASP A 1 129 ? 15.171 -5.628 -23.970 1.00 82.56 129 ASP A C 1
ATOM 1020 O O . ASP A 1 129 ? 15.852 -4.924 -23.228 1.00 82.56 129 ASP A O 1
ATOM 1024 N N . VAL A 1 130 ? 13.842 -5.503 -24.010 1.00 85.25 130 VAL A N 1
ATOM 1025 C CA . VAL A 1 130 ? 13.074 -4.533 -23.218 1.00 85.25 130 VAL A CA 1
ATOM 1026 C C . VAL A 1 130 ? 12.270 -5.263 -22.147 1.00 85.25 130 VAL A C 1
ATOM 1028 O O . VAL A 1 130 ? 1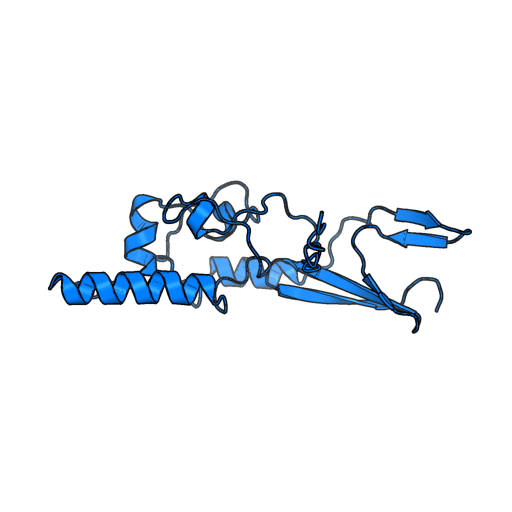1.420 -6.101 -22.440 1.00 85.25 130 VAL A O 1
ATOM 1031 N N . ALA A 1 131 ? 12.514 -4.943 -20.880 1.00 85.00 131 ALA A N 1
ATOM 1032 C CA . ALA A 1 131 ? 11.817 -5.549 -19.755 1.00 85.00 131 ALA A CA 1
ATOM 1033 C C . ALA A 1 131 ? 10.375 -5.021 -19.634 1.00 85.00 131 ALA A C 1
ATOM 1035 O O . ALA A 1 131 ? 10.124 -3.814 -19.574 1.00 85.00 131 ALA A O 1
ATOM 1036 N N . ARG A 1 132 ? 9.404 -5.932 -19.533 1.00 81.25 132 ARG A N 1
ATOM 1037 C CA . ARG A 1 132 ? 7.991 -5.593 -19.313 1.00 81.25 132 ARG A CA 1
ATOM 1038 C C . ARG A 1 132 ? 7.763 -5.018 -17.918 1.00 81.25 132 ARG A C 1
ATOM 1040 O O . ARG A 1 132 ? 8.297 -5.529 -16.936 1.00 81.25 132 ARG A O 1
ATOM 1047 N N . ASN A 1 133 ? 6.852 -4.046 -17.810 1.00 77.56 133 ASN A N 1
ATOM 1048 C CA . ASN A 1 133 ? 6.495 -3.346 -16.561 1.00 77.56 133 ASN A CA 1
ATOM 1049 C C . ASN A 1 133 ? 7.620 -2.461 -15.991 1.00 77.56 133 ASN A C 1
ATOM 1051 O O . ASN A 1 133 ? 7.686 -2.229 -14.782 1.00 77.56 133 ASN A O 1
ATOM 1055 N N . TYR A 1 134 ? 8.497 -1.974 -16.866 1.00 86.56 134 TYR A N 1
ATOM 1056 C CA . TYR A 1 134 ? 9.514 -0.975 -16.561 1.00 86.56 134 TYR A CA 1
ATOM 1057 C C . TYR A 1 134 ? 9.161 0.327 -17.277 1.00 86.56 134 TYR A C 1
ATOM 1059 O O . TYR A 1 134 ? 8.582 0.327 -18.364 1.00 86.56 134 TYR A O 1
ATOM 1067 N N . TYR A 1 135 ? 9.506 1.442 -16.650 1.00 88.06 135 TYR A N 1
ATOM 1068 C CA . TYR A 1 135 ? 9.414 2.772 -17.231 1.00 88.06 135 TYR A CA 1
ATOM 1069 C C . TYR A 1 135 ? 10.795 3.170 -17.719 1.00 88.06 135 TYR A C 1
ATOM 1071 O O . TYR A 1 135 ? 11.719 3.222 -16.917 1.00 88.06 135 TYR 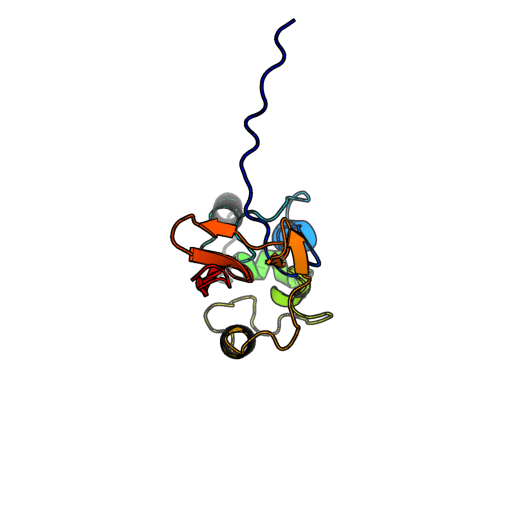A O 1
ATOM 1079 N N . TYR A 1 136 ? 10.926 3.456 -19.008 1.00 88.25 136 TYR A N 1
ATOM 1080 C CA . TYR A 1 136 ? 12.189 3.864 -19.612 1.00 88.25 136 TYR A CA 1
ATOM 1081 C C . TYR A 1 136 ? 12.240 5.378 -19.783 1.00 88.25 136 TYR A C 1
ATOM 1083 O O . TYR A 1 136 ? 11.231 6.025 -20.075 1.00 88.25 136 TYR A O 1
ATOM 1091 N N . HIS A 1 137 ? 13.429 5.935 -19.603 1.00 89.50 137 HIS A N 1
ATOM 1092 C CA . HIS A 1 137 ? 13.742 7.335 -19.815 1.00 89.50 137 HIS A CA 1
ATOM 1093 C C . HIS A 1 137 ? 14.740 7.466 -20.968 1.00 89.50 137 HIS A C 1
ATOM 1095 O O . HIS A 1 137 ? 15.609 6.619 -21.144 1.00 89.50 137 HIS A O 1
ATOM 1101 N N . TYR A 1 138 ? 14.664 8.561 -21.730 1.00 86.75 138 TYR A N 1
ATOM 1102 C CA . TYR A 1 138 ? 15.540 8.798 -22.888 1.00 86.75 138 TYR A CA 1
ATOM 1103 C C . TYR A 1 138 ? 17.033 8.902 -22.529 1.00 86.75 138 TYR A C 1
ATOM 1105 O O . TYR A 1 138 ? 17.882 8.820 -23.404 1.00 86.75 138 TYR A O 1
ATOM 1113 N N . GLY A 1 139 ? 17.352 9.111 -21.251 1.00 88.31 139 GLY A N 1
ATOM 1114 C CA . GLY A 1 139 ? 18.718 9.155 -20.723 1.00 88.31 139 GLY A CA 1
ATOM 1115 C C . GLY A 1 139 ? 19.270 7.788 -20.312 1.00 88.31 139 GLY A C 1
ATOM 1116 O O . GLY A 1 139 ? 20.005 7.738 -19.331 1.00 88.31 139 GLY A O 1
ATOM 1117 N N . HIS A 1 140 ? 18.865 6.712 -20.995 1.00 87.75 140 HIS A N 1
ATOM 1118 C CA . HIS A 1 140 ? 19.341 5.337 -20.776 1.00 87.75 140 HIS A CA 1
ATOM 1119 C C . HIS A 1 140 ? 19.157 4.824 -19.344 1.00 87.75 140 HIS A C 1
ATOM 1121 O O . HIS A 1 140 ? 20.014 4.150 -18.769 1.00 87.75 140 HIS A O 1
ATOM 1127 N N . SER A 1 141 ? 18.031 5.193 -18.733 1.00 90.56 141 SER A N 1
ATOM 1128 C CA . SER A 1 141 ? 17.675 4.760 -17.389 1.00 90.56 141 SER A CA 1
ATOM 1129 C C . SER A 1 141 ? 16.266 4.201 -17.339 1.00 90.56 141 SER A C 1
ATOM 1131 O O . SER A 1 141 ? 15.359 4.652 -18.041 1.00 90.56 141 SER A O 1
ATOM 1133 N N . TRP A 1 142 ? 16.071 3.218 -16.468 1.00 90.19 142 TRP A N 1
ATOM 1134 C CA . TRP A 1 142 ? 14.770 2.634 -16.198 1.00 90.19 142 TRP A CA 1
ATOM 1135 C C . TRP A 1 142 ? 14.373 2.820 -14.740 1.00 90.19 142 TRP A C 1
ATOM 1137 O O . TRP A 1 142 ? 15.209 2.884 -13.838 1.00 90.19 142 TRP A O 1
ATOM 1147 N N . ALA A 1 143 ? 13.067 2.862 -14.510 1.00 89.50 143 ALA A N 1
ATOM 1148 C CA . ALA A 1 143 ? 12.447 2.874 -13.201 1.00 89.50 143 ALA A CA 1
ATOM 1149 C C . ALA A 1 143 ? 11.373 1.784 -13.121 1.00 89.50 143 ALA A C 1
ATOM 1151 O O . ALA A 1 143 ? 10.603 1.563 -14.056 1.00 89.50 143 ALA A O 1
ATOM 1152 N N . ARG A 1 144 ? 11.287 1.109 -11.979 1.00 85.44 144 ARG A N 1
ATOM 1153 C CA . ARG A 1 144 ? 10.269 0.100 -11.685 1.00 85.44 144 ARG A CA 1
ATOM 1154 C C . ARG A 1 144 ? 9.648 0.387 -10.333 1.00 85.44 144 ARG A C 1
ATOM 1156 O O . ARG A 1 144 ? 10.358 0.426 -9.330 1.00 85.44 144 ARG A O 1
ATOM 1163 N N . VAL A 1 145 ? 8.325 0.531 -10.302 1.00 81.12 145 VAL A N 1
ATOM 1164 C CA . VAL A 1 145 ? 7.586 0.651 -9.043 1.00 81.12 145 VAL A CA 1
ATOM 1165 C C . VAL A 1 145 ? 7.464 -0.732 -8.415 1.00 81.12 145 VAL A C 1
ATOM 1167 O O . VAL A 1 145 ? 6.904 -1.661 -9.001 1.00 81.12 145 VAL A O 1
ATOM 1170 N N . GLU A 1 146 ? 8.021 -0.869 -7.221 1.00 79.44 146 GLU A N 1
ATOM 1171 C CA . GLU A 1 146 ? 7.940 -2.057 -6.388 1.00 79.44 146 GLU A CA 1
ATOM 1172 C C . GLU A 1 146 ? 6.847 -1.888 -5.326 1.00 79.44 146 GLU A C 1
ATOM 1174 O O . GLU A 1 146 ? 6.286 -0.811 -5.103 1.00 79.44 146 GLU A O 1
ATOM 1179 N N . TYR A 1 147 ? 6.522 -2.992 -4.662 1.00 77.44 147 TYR A N 1
ATOM 1180 C CA . TYR A 1 147 ? 5.627 -2.970 -3.516 1.00 77.44 147 TYR A CA 1
ATOM 1181 C C . TYR A 1 147 ? 6.117 -1.979 -2.445 1.00 77.44 147 TYR A C 1
ATOM 1183 O O . TYR A 1 147 ? 7.315 -1.870 -2.184 1.00 77.44 147 TYR A O 1
ATOM 1191 N N . GLY A 1 148 ? 5.180 -1.327 -1.756 1.00 78.12 148 GLY A N 1
ATOM 1192 C CA . GLY A 1 148 ? 5.465 -0.419 -0.644 1.00 78.12 148 GLY A CA 1
ATOM 1193 C C . GLY A 1 148 ? 5.838 0.986 -1.105 1.00 78.12 148 GLY A C 1
ATOM 1194 O O . GLY A 1 148 ? 6.489 1.711 -0.366 1.00 78.12 148 GLY A O 1
ATOM 1195 N N . GLY A 1 149 ? 5.477 1.358 -2.338 1.00 78.38 149 GLY A N 1
ATOM 1196 C CA . GLY A 1 149 ? 5.767 2.682 -2.901 1.00 78.38 149 GLY A CA 1
ATOM 1197 C C . GLY A 1 149 ? 7.242 2.904 -3.246 1.00 78.38 149 GLY A C 1
ATOM 1198 O O . GLY A 1 149 ? 7.634 4.019 -3.579 1.00 78.38 149 GLY A O 1
ATOM 1199 N N . ARG A 1 150 ? 8.067 1.855 -3.180 1.00 80.69 150 ARG A N 1
ATOM 1200 C CA . ARG A 1 150 ? 9.493 1.922 -3.505 1.00 80.69 150 ARG A CA 1
ATOM 1201 C C . ARG A 1 150 ? 9.684 1.935 -5.015 1.00 80.69 150 ARG A C 1
ATOM 1203 O O . ARG A 1 150 ? 8.923 1.312 -5.751 1.00 80.69 150 ARG A O 1
ATOM 1210 N N . VAL A 1 151 ? 10.731 2.608 -5.478 1.00 84.50 151 VAL A N 1
ATOM 1211 C CA . VAL A 1 151 ? 11.100 2.627 -6.894 1.00 84.50 151 VAL A CA 1
ATOM 1212 C C . VAL A 1 151 ? 12.527 2.131 -7.027 1.00 84.50 151 VAL A C 1
ATOM 1214 O O . VAL A 1 151 ? 13.440 2.684 -6.417 1.00 84.50 151 VAL A O 1
ATOM 1217 N N . ARG A 1 152 ? 12.720 1.080 -7.824 1.00 84.50 152 ARG A N 1
ATOM 1218 C CA . ARG A 1 152 ? 14.049 0.641 -8.243 1.00 84.50 152 ARG A CA 1
ATOM 1219 C C . ARG A 1 152 ? 14.409 1.364 -9.528 1.00 84.50 152 ARG A C 1
ATOM 1221 O O . ARG A 1 152 ? 13.601 1.381 -10.452 1.00 84.50 152 ARG A O 1
ATOM 1228 N N . VAL A 1 153 ? 15.609 1.923 -9.577 1.00 88.31 153 VAL A N 1
ATOM 1229 C CA . VAL A 1 153 ? 16.153 2.591 -10.760 1.00 88.31 153 VAL A CA 1
ATOM 1230 C C . VAL A 1 153 ? 17.432 1.899 -11.212 1.00 88.31 153 VAL A C 1
ATOM 1232 O O . VAL A 1 153 ? 18.138 1.310 -10.391 1.00 88.31 153 VAL A O 1
ATOM 1235 N N . GLY A 1 154 ? 17.723 1.958 -12.505 1.00 87.38 154 GLY A N 1
ATOM 1236 C CA . GLY A 1 154 ? 18.944 1.411 -13.085 1.00 87.38 154 GLY A CA 1
ATOM 1237 C C . GLY A 1 154 ? 19.226 1.976 -14.471 1.00 87.38 154 GLY A C 1
ATOM 1238 O O . GLY A 1 154 ? 18.475 2.816 -14.962 1.00 87.38 154 GLY A O 1
ATOM 1239 N N . LEU A 1 155 ? 20.319 1.514 -15.073 1.00 87.19 155 LEU A N 1
ATOM 1240 C CA . LEU A 1 155 ? 20.690 1.800 -16.460 1.00 87.19 155 LEU A CA 1
ATOM 1241 C C . LEU A 1 155 ? 20.183 0.671 -17.362 1.00 87.19 155 LEU A C 1
ATOM 1243 O O . LEU A 1 155 ? 20.103 -0.478 -16.913 1.00 87.19 155 LEU A O 1
ATOM 1247 N N . ASP A 1 156 ? 19.787 1.006 -18.585 1.00 81.44 156 ASP A N 1
ATOM 1248 C CA . ASP A 1 156 ? 19.343 0.034 -19.587 1.00 81.44 156 ASP A CA 1
ATOM 1249 C C . ASP A 1 156 ? 20.469 -0.363 -20.556 1.00 81.44 156 ASP A C 1
ATOM 1251 O O . ASP A 1 156 ? 21.555 0.210 -20.543 1.00 81.44 156 ASP A O 1
ATOM 1255 N N . ASP A 1 157 ? 20.197 -1.363 -21.397 1.00 74.06 157 ASP A N 1
ATOM 1256 C CA . ASP A 1 157 ? 21.151 -1.909 -22.371 1.00 74.06 157 ASP A CA 1
ATOM 1257 C C . ASP A 1 157 ? 21.443 -0.953 -23.547 1.00 74.06 157 ASP A C 1
ATOM 1259 O O . ASP A 1 157 ? 22.187 -1.309 -24.461 1.00 74.06 157 ASP A O 1
ATOM 1263 N N . PHE A 1 158 ? 20.846 0.245 -23.563 1.00 70.81 158 PHE A N 1
ATOM 1264 C CA . PHE A 1 158 ? 21.143 1.279 -24.553 1.00 70.81 158 PHE A CA 1
ATOM 1265 C C . PHE A 1 158 ? 22.267 2.233 -24.095 1.00 70.81 158 PHE A C 1
ATOM 1267 O O . PHE A 1 158 ? 22.644 3.107 -24.878 1.00 70.81 158 PHE A O 1
ATOM 1274 N N . ALA A 1 159 ? 22.752 2.095 -22.852 1.00 64.62 159 ALA A N 1
ATOM 1275 C CA . ALA A 1 159 ? 23.838 2.888 -22.262 1.00 64.62 159 ALA A CA 1
ATOM 1276 C C . ALA A 1 159 ? 25.239 2.534 -22.793 1.00 64.62 159 ALA A C 1
ATOM 1278 O O . ALA A 1 159 ? 25.480 1.359 -23.155 1.00 64.62 159 ALA A O 1
#